Protein AF-A0A292ZCZ0-F1 (afdb_monomer_lite)

Radius of gyration: 13.28 Å; chains: 1; bounding box: 36×18×32 Å

pLDDT: mean 91.7, std 11.5, range [41.12, 98.19]

Secondary structure (DSSP, 8-state):
-PPBSSS-EEEEEEEEEE--TT-EEEEEEE-TTSSTT-EEEETTEEEE--SSSEEEEEEESS-EEEEEEEEEE-BTTB---S-EEEEEEE-

Organism: Sphingobium fuliginis (strain ATCC 27551) (NCBI:txid336203)

Sequence (91 aa):
MVVQAGNEYRLGSLQEYCNAAKGYRVNLSYAPGSMRGAVVSVGEDHVVLDGSGNATISVAQGPGIRERDLRATPGSAGFDTDRLDFIIETL

Foldseek 3Di:
DFDDDDLKTFPFKDWDFFQFAQWKWKKKFWQAQAQQQKWKDWAPFIDHDNRRRMDIRDTDGGGDTDITTIMMGGDPRGGPTPDMDIDIGHD

Structure (mmCIF, N/CA/C/O backbone):
data_AF-A0A292ZCZ0-F1
#
_entry.id   AF-A0A292ZCZ0-F1
#
loop_
_atom_site.group_PDB
_atom_site.id
_atom_site.type_symbol
_atom_site.label_atom_id
_atom_site.label_alt_id
_atom_site.label_comp_id
_atom_site.label_asym_id
_atom_site.label_entity_id
_atom_site.label_seq_id
_atom_site.pdbx_PDB_ins_code
_atom_site.Cartn_x
_atom_site.Cartn_y
_atom_site.Cartn_z
_atom_site.occupancy
_atom_site.B_iso_or_equiv
_atom_site.auth_seq_id
_atom_site.auth_comp_id
_atom_site.auth_asym_id
_atom_site.auth_atom_id
_atom_site.pdbx_PDB_model_num
ATOM 1 N N . MET A 1 1 ? 17.554 10.551 1.632 1.00 41.12 1 MET A N 1
ATOM 2 C CA . MET A 1 1 ? 18.695 9.778 1.099 1.00 41.12 1 MET A CA 1
ATOM 3 C C . MET A 1 1 ? 18.284 8.319 1.124 1.00 41.12 1 MET A C 1
ATOM 5 O O . MET A 1 1 ? 18.061 7.800 2.209 1.00 41.12 1 MET A O 1
ATOM 9 N N . VAL A 1 2 ? 18.075 7.702 -0.039 1.00 53.34 2 VAL A N 1
ATOM 10 C CA . VAL A 1 2 ? 17.769 6.268 -0.124 1.00 53.34 2 VAL A CA 1
ATOM 11 C C . VAL A 1 2 ? 19.074 5.518 0.134 1.00 53.34 2 VAL A C 1
ATOM 13 O O . VAL A 1 2 ? 20.056 5.742 -0.570 1.00 53.34 2 VAL A O 1
ATOM 16 N N . VAL A 1 3 ? 19.111 4.690 1.176 1.00 52.25 3 V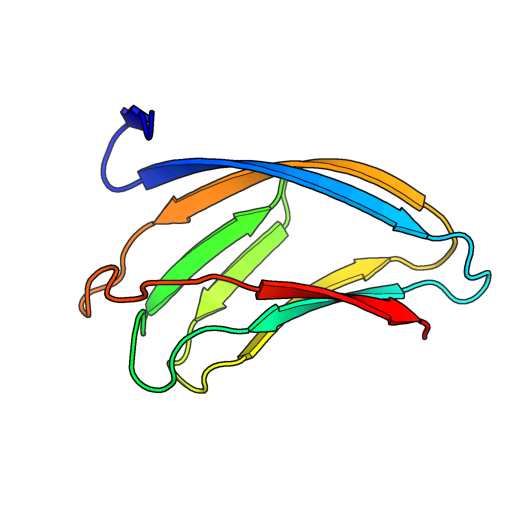AL A N 1
ATOM 17 C CA . VAL A 1 3 ? 20.270 3.837 1.474 1.00 52.25 3 VAL A CA 1
ATOM 18 C C . VAL A 1 3 ? 20.008 2.476 0.840 1.00 52.25 3 VAL A C 1
ATOM 20 O O . VAL A 1 3 ? 18.956 1.883 1.081 1.00 52.25 3 VAL A O 1
ATOM 23 N N . GLN A 1 4 ? 20.939 2.019 0.005 1.00 53.44 4 GLN A N 1
ATOM 24 C CA . GLN A 1 4 ? 20.872 0.727 -0.671 1.00 53.44 4 GLN A CA 1
ATOM 25 C C . GLN A 1 4 ? 21.563 -0.337 0.191 1.00 53.44 4 GLN A C 1
ATOM 27 O O . GLN A 1 4 ? 22.749 -0.210 0.497 1.00 53.44 4 GLN A O 1
ATOM 32 N N . ALA A 1 5 ? 20.836 -1.386 0.572 1.00 49.09 5 ALA A N 1
ATOM 33 C CA . ALA A 1 5 ? 21.379 -2.558 1.258 1.00 49.09 5 ALA A CA 1
ATOM 34 C C . ALA A 1 5 ? 20.963 -3.802 0.456 1.00 49.09 5 ALA A C 1
ATOM 36 O O . ALA A 1 5 ? 19.861 -4.314 0.601 1.00 49.09 5 ALA A O 1
ATOM 37 N N . GLY A 1 6 ? 21.808 -4.235 -0.484 1.00 60.78 6 GLY A N 1
ATOM 38 C CA . GLY A 1 6 ? 21.388 -5.181 -1.529 1.00 60.78 6 GLY A CA 1
ATOM 39 C C . GLY A 1 6 ? 20.472 -4.529 -2.575 1.00 60.78 6 GLY A C 1
ATOM 40 O O . GLY A 1 6 ? 20.446 -3.308 -2.704 1.00 60.78 6 GLY A O 1
ATOM 41 N N . ASN A 1 7 ? 19.717 -5.319 -3.343 1.00 81.12 7 ASN A N 1
ATOM 42 C CA . ASN A 1 7 ? 18.727 -4.809 -4.310 1.00 81.12 7 ASN A CA 1
ATOM 43 C C . ASN A 1 7 ? 17.484 -4.200 -3.616 1.00 81.12 7 ASN A C 1
ATOM 45 O O . ASN A 1 7 ? 16.393 -4.249 -4.164 1.00 81.12 7 ASN A O 1
ATOM 49 N N . GLU A 1 8 ? 17.608 -3.667 -2.401 1.00 89.50 8 GLU A N 1
ATOM 50 C CA . GLU A 1 8 ? 16.520 -3.053 -1.642 1.00 89.50 8 GLU A CA 1
ATOM 51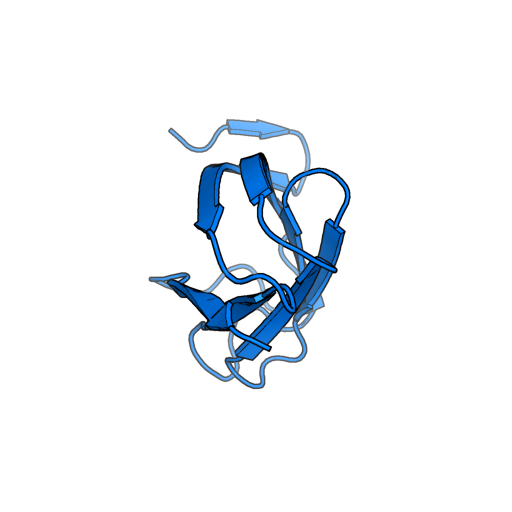 C C . GLU A 1 8 ? 16.829 -1.574 -1.375 1.00 89.50 8 GLU A C 1
ATOM 53 O O . GLU A 1 8 ? 17.945 -1.193 -1.011 1.00 89.50 8 GLU A O 1
ATOM 58 N N . TYR A 1 9 ? 15.806 -0.745 -1.548 1.00 90.38 9 TYR A N 1
ATOM 59 C CA . TYR A 1 9 ? 15.801 0.684 -1.301 1.00 90.38 9 TYR A CA 1
ATOM 60 C C . TYR A 1 9 ? 14.968 0.995 -0.060 1.00 90.38 9 TYR A C 1
ATOM 62 O O . TYR A 1 9 ? 13.771 0.706 -0.016 1.00 90.38 9 TYR A O 1
ATOM 70 N N . ARG A 1 10 ? 15.572 1.648 0.940 1.00 93.06 10 ARG A N 1
ATOM 71 C CA . ARG A 1 10 ? 14.819 2.226 2.063 1.00 93.06 10 ARG A CA 1
ATOM 72 C C . ARG A 1 10 ? 14.219 3.571 1.657 1.00 93.06 10 ARG A C 1
ATOM 74 O O . ARG A 1 10 ? 14.962 4.513 1.381 1.00 93.06 10 ARG A O 1
ATOM 81 N N . LEU A 1 11 ? 12.891 3.664 1.658 1.00 93.06 11 LEU A N 1
ATOM 82 C CA . LEU A 1 11 ? 12.156 4.854 1.215 1.00 93.06 11 LEU A CA 1
ATOM 83 C C . LEU A 1 11 ? 11.745 5.775 2.374 1.00 93.06 11 LEU A C 1
ATOM 85 O O . LEU A 1 11 ? 11.448 6.941 2.140 1.00 93.06 11 LEU A O 1
ATOM 89 N N . GLY A 1 12 ? 11.768 5.283 3.616 1.00 94.94 12 GLY A N 1
ATOM 90 C CA . GLY A 1 12 ? 11.446 6.066 4.812 1.00 94.94 12 GLY A CA 1
ATOM 91 C C . GLY A 1 12 ? 10.569 5.277 5.775 1.00 94.94 12 GLY A C 1
ATOM 92 O O . GLY A 1 12 ? 10.762 4.070 5.922 1.00 94.94 12 GLY A O 1
ATOM 93 N N . SER A 1 13 ? 9.608 5.953 6.404 1.00 96.12 13 SER A N 1
ATOM 94 C CA . SER A 1 13 ? 8.554 5.335 7.208 1.00 96.12 13 SER A CA 1
ATOM 95 C C . SER A 1 13 ? 7.167 5.769 6.722 1.00 96.12 13 SER A C 1
ATOM 97 O O . SER A 1 13 ? 6.977 6.897 6.266 1.00 96.12 13 SER A O 1
ATOM 99 N N . LEU A 1 14 ? 6.201 4.850 6.792 1.00 96.81 14 LEU A N 1
ATOM 100 C CA . LEU A 1 14 ? 4.783 5.123 6.595 1.00 96.81 14 LEU A CA 1
ATOM 101 C C . LEU A 1 14 ? 4.134 5.326 7.964 1.00 96.81 14 LEU A C 1
ATOM 103 O O . LEU A 1 14 ? 4.209 4.447 8.826 1.00 96.81 14 LEU A O 1
ATOM 107 N N . GLN A 1 15 ? 3.505 6.483 8.151 1.00 96.19 15 GLN A N 1
ATOM 108 C CA . GLN A 1 15 ? 2.751 6.804 9.357 1.00 96.19 15 GLN A CA 1
ATOM 109 C C . GLN A 1 15 ? 1.254 6.631 9.094 1.00 96.19 15 GLN A C 1
ATOM 111 O O . GLN A 1 15 ? 0.691 7.249 8.191 1.00 96.19 15 GLN A O 1
ATOM 116 N N . GLU A 1 16 ? 0.609 5.789 9.893 1.00 95.00 16 GLU A N 1
ATOM 117 C CA . GLU A 1 16 ? -0.809 5.458 9.796 1.00 95.00 16 GLU A CA 1
ATOM 118 C C . GLU A 1 16 ? -1.553 5.953 11.027 1.00 95.00 16 GLU A C 1
ATOM 120 O O . GLU A 1 16 ? -1.201 5.605 12.156 1.00 95.00 16 GLU A O 1
ATOM 125 N N . TYR A 1 17 ? -2.622 6.714 10.797 1.00 96.44 17 TYR A N 1
ATOM 126 C CA . TYR A 1 17 ? -3.512 7.207 11.841 1.00 96.44 17 TYR A CA 1
ATOM 127 C C . TYR A 1 17 ? -4.958 7.001 11.397 1.00 96.44 17 TYR A C 1
ATOM 129 O O . TYR A 1 17 ? -5.458 7.711 10.526 1.00 96.44 17 TYR A O 1
ATOM 137 N N . CYS A 1 18 ? -5.644 6.027 11.990 1.00 96.94 18 CYS A N 1
ATOM 138 C CA . CYS A 1 18 ? -7.048 5.768 11.694 1.00 96.94 18 CYS A CA 1
ATOM 139 C C . CYS A 1 18 ? -7.828 5.432 12.966 1.00 96.94 18 CYS A C 1
ATOM 141 O O . CYS A 1 18 ? -7.420 4.584 13.757 1.00 96.94 18 CYS A O 1
ATOM 143 N N . ASN A 1 19 ? -8.981 6.074 13.147 1.00 97.12 19 ASN A N 1
ATOM 144 C CA . ASN A 1 19 ? -9.887 5.861 14.277 1.00 97.12 19 ASN A CA 1
ATOM 145 C C . ASN A 1 19 ? -11.160 5.078 13.893 1.00 97.12 19 ASN A C 1
ATOM 147 O O . ASN A 1 19 ? -12.110 5.029 14.675 1.00 97.12 19 ASN A O 1
ATOM 151 N N . ALA A 1 20 ? -11.202 4.470 12.704 1.00 97.62 20 ALA A N 1
ATOM 152 C CA . ALA A 1 20 ? -12.364 3.722 12.242 1.00 97.62 20 ALA A CA 1
ATOM 153 C C . ALA A 1 20 ? -12.555 2.428 13.047 1.00 97.62 20 ALA A C 1
ATOM 155 O O . ALA A 1 20 ? -11.697 1.547 13.055 1.00 97.62 20 ALA A O 1
ATOM 156 N N . ALA A 1 21 ? -13.719 2.288 13.687 1.00 97.06 21 ALA A N 1
ATOM 157 C CA . ALA A 1 21 ? -14.031 1.145 14.548 1.00 97.06 21 ALA A CA 1
ATOM 158 C C . ALA A 1 21 ? -14.022 -0.199 13.802 1.00 97.06 21 ALA A C 1
ATOM 160 O O . ALA A 1 21 ? -13.607 -1.210 14.360 1.00 97.06 21 ALA A O 1
ATOM 161 N N . LYS A 1 22 ? -14.455 -0.206 12.535 1.00 97.62 22 LYS A N 1
ATOM 162 C CA . LYS A 1 22 ? -14.449 -1.402 11.679 1.00 97.62 22 LYS A CA 1
ATOM 163 C C . LYS A 1 22 ? -13.074 -1.721 11.094 1.00 97.62 22 LYS A C 1
ATOM 165 O O . LYS A 1 22 ? -12.899 -2.796 10.534 1.00 97.62 22 LYS A O 1
ATOM 170 N N . GLY A 1 23 ? -12.106 -0.820 11.244 1.00 97.81 23 GLY A N 1
ATOM 171 C CA . GLY A 1 23 ? -10.790 -0.947 10.645 1.00 97.81 23 GLY A CA 1
ATOM 172 C C . GLY A 1 23 ? -10.613 -0.178 9.349 1.00 97.81 23 GLY A C 1
ATOM 173 O O . GLY A 1 23 ? -11.447 0.640 8.955 1.00 97.81 23 GLY A O 1
ATOM 174 N N . TYR A 1 24 ? -9.475 -0.431 8.718 1.00 98.19 24 TYR A N 1
ATOM 175 C CA . TYR A 1 24 ? -9.040 0.250 7.508 1.00 98.19 24 TYR A CA 1
ATOM 176 C C . TYR A 1 24 ? -8.170 -0.661 6.648 1.00 98.19 24 TYR A C 1
ATOM 178 O O . TYR A 1 24 ? -7.591 -1.639 7.129 1.00 98.19 24 TYR A O 1
ATOM 186 N N . ARG A 1 25 ? -8.054 -0.317 5.369 1.00 98.06 25 ARG A N 1
ATOM 187 C CA . ARG A 1 25 ? -7.039 -0.852 4.463 1.00 98.06 25 ARG A CA 1
ATOM 188 C C . ARG A 1 25 ? -6.058 0.236 4.064 1.00 98.06 25 ARG A C 1
ATOM 190 O O . ARG A 1 25 ? -6.432 1.403 3.969 1.00 98.06 25 ARG A O 1
ATOM 197 N N . VAL A 1 26 ? -4.819 -0.169 3.823 1.00 98.06 26 VAL A N 1
ATOM 198 C CA . VAL A 1 26 ? -3.792 0.680 3.223 1.00 98.06 26 VAL A CA 1
ATOM 199 C C . VAL A 1 26 ? -3.629 0.245 1.777 1.00 98.06 26 VAL A C 1
ATOM 201 O O . VAL A 1 26 ? -3.200 -0.878 1.509 1.00 98.06 26 VAL A O 1
ATOM 204 N N . ASN A 1 27 ? -3.978 1.128 0.851 1.00 98.12 27 ASN A N 1
ATOM 205 C CA . ASN A 1 27 ? -3.788 0.916 -0.576 1.00 98.12 27 ASN A CA 1
ATOM 206 C C . ASN A 1 27 ? -2.577 1.702 -1.064 1.00 98.12 27 ASN A C 1
ATOM 208 O O . ASN A 1 27 ? -2.321 2.812 -0.607 1.00 98.12 27 ASN A O 1
ATOM 212 N N . LEU A 1 28 ? -1.863 1.122 -2.015 1.00 97.75 28 LEU A N 1
ATOM 213 C CA . LEU A 1 28 ? -0.791 1.740 -2.769 1.00 97.75 28 LEU A CA 1
ATOM 214 C C . LEU A 1 28 ? -1.280 1.994 -4.196 1.00 97.75 28 LEU A C 1
ATOM 216 O O . LEU A 1 28 ? -1.826 1.091 -4.828 1.00 97.75 28 LEU A O 1
ATOM 220 N N . SER A 1 29 ? -1.037 3.196 -4.709 1.00 96.94 29 SER A N 1
ATOM 221 C CA . SER A 1 29 ? -1.165 3.540 -6.126 1.00 96.94 29 SER A CA 1
ATOM 222 C C . SER A 1 29 ? 0.193 3.935 -6.702 1.00 96.94 29 SER A C 1
ATOM 224 O O . SER A 1 29 ? 1.012 4.560 -6.026 1.00 96.94 29 SER A O 1
ATOM 226 N N . TYR A 1 30 ? 0.440 3.545 -7.947 1.00 94.81 30 TYR A N 1
ATOM 227 C CA . TYR A 1 30 ? 1.692 3.758 -8.675 1.00 94.81 30 TYR A CA 1
ATOM 228 C C . TYR A 1 30 ? 1.413 3.829 -10.183 1.00 94.81 30 TYR A C 1
ATOM 230 O O . TYR A 1 30 ? 0.297 3.549 -10.627 1.00 94.81 30 TYR A O 1
ATOM 238 N N . ALA A 1 31 ? 2.402 4.223 -10.990 1.00 94.38 31 ALA A N 1
ATOM 239 C CA . ALA A 1 31 ? 2.222 4.300 -12.438 1.00 94.38 31 ALA A CA 1
ATOM 240 C C . ALA A 1 31 ? 1.883 2.909 -13.040 1.00 94.38 31 ALA A C 1
ATOM 242 O O . ALA A 1 31 ? 2.637 1.955 -12.842 1.00 94.38 31 ALA A O 1
ATOM 243 N N . PRO A 1 32 ? 0.774 2.749 -13.791 1.00 93.56 32 PRO A N 1
ATOM 244 C CA . PRO A 1 32 ? 0.451 1.477 -14.434 1.00 93.56 32 PRO A CA 1
ATOM 245 C C . PRO A 1 32 ? 1.546 1.019 -15.404 1.00 93.56 32 PRO A C 1
ATOM 247 O O . PRO A 1 32 ? 2.158 1.819 -16.108 1.00 93.56 32 PRO A O 1
ATOM 250 N N . GLY A 1 33 ? 1.778 -0.290 -15.470 1.00 90.75 33 GLY A N 1
ATOM 251 C CA . GLY A 1 33 ? 2.817 -0.908 -16.293 1.00 90.75 33 GLY A CA 1
ATOM 252 C C . GLY A 1 33 ? 4.231 -0.816 -15.714 1.00 90.75 33 GLY A C 1
ATOM 253 O O . GLY A 1 33 ? 5.084 -1.604 -16.130 1.00 90.75 33 GLY A O 1
ATOM 254 N N . SER A 1 34 ? 4.477 0.063 -14.738 1.00 88.75 34 SER A N 1
ATOM 255 C CA . SER A 1 34 ? 5.761 0.140 -14.053 1.00 88.75 34 SER A CA 1
ATOM 256 C C . SER A 1 34 ? 5.847 -0.812 -12.867 1.00 88.75 34 SER A C 1
ATOM 258 O O . SER A 1 34 ? 4.856 -1.408 -12.438 1.00 88.75 34 SER A O 1
ATOM 260 N N . MET A 1 35 ? 7.073 -0.998 -12.368 1.00 91.38 35 MET A N 1
ATOM 261 C CA . MET A 1 35 ? 7.365 -1.750 -11.144 1.00 91.38 35 MET A CA 1
ATOM 262 C C . MET A 1 35 ? 6.814 -3.183 -11.114 1.00 91.38 35 MET A C 1
ATOM 264 O O . MET A 1 35 ? 6.701 -3.781 -10.048 1.00 91.38 35 MET A O 1
ATOM 268 N N . ARG A 1 36 ? 6.485 -3.776 -12.267 1.00 94.19 36 ARG A N 1
ATOM 269 C CA . ARG A 1 36 ? 6.002 -5.156 -12.326 1.00 94.19 36 ARG A CA 1
ATOM 270 C C . ARG A 1 36 ? 7.051 -6.105 -11.742 1.00 94.19 36 ARG A C 1
ATOM 272 O O . ARG A 1 36 ? 8.207 -6.120 -12.169 1.00 94.19 36 ARG A O 1
ATOM 279 N N . GLY A 1 37 ? 6.622 -6.910 -10.778 1.00 93.88 37 GLY A N 1
ATOM 280 C CA . GLY A 1 37 ? 7.467 -7.820 -10.014 1.00 93.88 37 GLY A CA 1
ATOM 281 C C . GLY A 1 37 ? 8.289 -7.143 -8.915 1.00 93.88 37 GLY A C 1
ATOM 282 O O . GLY A 1 37 ? 9.043 -7.839 -8.241 1.00 93.88 37 GLY A O 1
ATOM 283 N N . ALA A 1 38 ? 8.180 -5.823 -8.727 1.00 95.00 38 ALA A N 1
ATOM 284 C CA . ALA A 1 38 ? 8.772 -5.157 -7.575 1.00 95.00 38 ALA A CA 1
ATOM 285 C C . ALA A 1 38 ? 8.024 -5.549 -6.299 1.00 95.00 38 ALA A C 1
ATOM 287 O O . ALA A 1 38 ? 6.814 -5.785 -6.319 1.00 95.00 38 ALA A O 1
ATOM 288 N N . VAL A 1 39 ? 8.751 -5.589 -5.189 1.00 95.88 39 VAL A N 1
ATOM 289 C CA . VAL A 1 39 ? 8.201 -5.854 -3.862 1.00 95.88 39 VAL A CA 1
ATOM 290 C C . VAL A 1 39 ? 8.183 -4.552 -3.081 1.00 95.88 39 VAL A C 1
ATOM 292 O O . VAL A 1 39 ? 9.223 -3.911 -2.936 1.00 95.88 39 VAL A O 1
ATOM 295 N N . VAL A 1 40 ? 7.017 -4.164 -2.573 1.00 96.12 40 VAL A N 1
ATOM 296 C CA . VAL A 1 40 ? 6.887 -3.058 -1.617 1.00 96.12 40 VAL A CA 1
ATOM 297 C C . VAL A 1 40 ? 6.629 -3.649 -0.242 1.00 96.12 40 VAL A C 1
ATOM 299 O O . VAL A 1 40 ? 5.688 -4.421 -0.068 1.00 96.12 40 VAL A O 1
ATOM 302 N N . SER A 1 41 ? 7.462 -3.269 0.722 1.00 96.88 41 SER A N 1
ATOM 303 C CA . SER A 1 41 ? 7.422 -3.756 2.100 1.00 96.88 41 SER A CA 1
ATOM 304 C C . SER A 1 41 ? 7.111 -2.605 3.050 1.00 96.88 41 SER A C 1
ATOM 306 O O . SER A 1 41 ? 7.789 -1.576 3.019 1.00 96.88 41 SER A O 1
ATOM 308 N N . VAL A 1 42 ? 6.111 -2.787 3.911 1.00 97.00 42 VAL A N 1
ATOM 309 C CA . VAL A 1 42 ? 5.689 -1.815 4.925 1.00 97.00 42 VAL A CA 1
ATOM 310 C C . VAL A 1 42 ? 5.656 -2.497 6.293 1.00 97.00 42 VAL A C 1
ATOM 312 O O . VAL A 1 42 ? 4.682 -3.143 6.684 1.00 97.00 42 VAL A O 1
ATOM 315 N N . GLY A 1 43 ? 6.750 -2.365 7.042 1.00 96.19 43 GLY A N 1
ATOM 316 C CA . GLY A 1 43 ? 6.980 -3.156 8.250 1.00 96.19 43 GLY A CA 1
ATOM 317 C C . GLY A 1 43 ? 7.167 -4.637 7.906 1.00 96.19 43 GLY A C 1
ATOM 318 O O . GLY A 1 43 ? 8.161 -4.992 7.269 1.00 96.19 43 GLY A O 1
ATOM 319 N N . GLU A 1 44 ? 6.226 -5.474 8.350 1.00 95.56 44 GLU A N 1
ATOM 320 C CA . GLU A 1 44 ? 6.177 -6.924 8.088 1.00 95.56 44 GLU A CA 1
ATOM 321 C C . GLU A 1 44 ? 5.298 -7.284 6.875 1.00 95.56 44 GLU A C 1
ATOM 323 O O . GLU A 1 44 ? 5.450 -8.362 6.293 1.00 95.56 44 GLU A O 1
ATOM 328 N N . ASP A 1 45 ? 4.406 -6.377 6.463 1.00 97.12 45 ASP A N 1
ATOM 329 C CA . ASP A 1 45 ? 3.551 -6.579 5.295 1.00 97.12 45 ASP A CA 1
ATOM 330 C C . ASP A 1 45 ? 4.355 -6.360 4.013 1.00 97.12 45 ASP A C 1
ATOM 332 O O . ASP A 1 45 ? 5.161 -5.431 3.919 1.00 97.12 45 ASP A O 1
ATOM 336 N N . HIS A 1 46 ? 4.116 -7.195 3.007 1.00 95.75 46 HIS A N 1
ATOM 337 C CA . HIS A 1 46 ? 4.759 -7.084 1.704 1.00 95.75 46 HIS A CA 1
ATOM 338 C C . HIS A 1 46 ? 3.778 -7.411 0.584 1.00 95.75 46 HIS A C 1
ATOM 340 O O . HIS A 1 46 ? 2.924 -8.287 0.718 1.00 95.75 46 HIS A O 1
ATOM 346 N N . VAL A 1 47 ? 3.930 -6.725 -0.546 1.00 96.88 47 VAL A N 1
ATOM 347 C CA . VAL A 1 47 ? 3.143 -6.977 -1.753 1.00 96.88 47 VAL A CA 1
ATOM 348 C C . VAL A 1 47 ? 4.048 -7.025 -2.976 1.00 96.88 47 VAL A C 1
ATOM 350 O O . VAL A 1 47 ? 4.963 -6.212 -3.113 1.00 96.88 47 VAL A O 1
ATOM 353 N N . VAL A 1 48 ? 3.787 -7.980 -3.869 1.00 96.06 4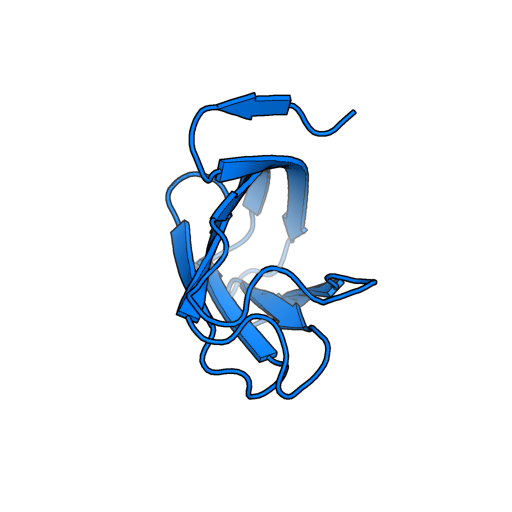8 VAL A N 1
ATOM 354 C CA . VAL A 1 48 ? 4.403 -8.032 -5.198 1.00 96.06 48 VAL A CA 1
ATOM 355 C C . VAL A 1 48 ? 3.498 -7.279 -6.163 1.00 96.06 48 VAL A C 1
ATOM 357 O O . VAL A 1 48 ? 2.319 -7.606 -6.286 1.00 96.06 48 VAL A O 1
ATOM 360 N N . LEU A 1 49 ? 4.040 -6.278 -6.847 1.00 96.00 49 LEU A N 1
ATOM 361 C CA . LEU A 1 49 ? 3.275 -5.462 -7.782 1.00 96.00 49 LEU A CA 1
ATOM 362 C C . LEU A 1 49 ? 3.103 -6.186 -9.118 1.00 96.00 49 LEU A C 1
ATOM 364 O O . LEU A 1 49 ? 4.062 -6.680 -9.712 1.00 96.00 49 LEU A O 1
ATOM 368 N N . ASP A 1 50 ? 1.878 -6.221 -9.624 1.00 94.75 50 ASP A N 1
ATOM 369 C CA . ASP A 1 50 ? 1.528 -6.857 -10.899 1.00 94.75 50 ASP A CA 1
ATOM 370 C C . ASP A 1 50 ? 1.648 -5.904 -12.108 1.00 94.75 50 ASP A C 1
ATOM 372 O O . ASP A 1 50 ? 1.643 -6.332 -13.270 1.00 94.75 50 ASP A O 1
ATOM 376 N N . GLY A 1 51 ? 1.824 -4.605 -11.851 1.00 93.50 51 GLY A N 1
ATOM 377 C CA . GLY A 1 51 ? 1.851 -3.561 -12.871 1.00 93.50 51 GLY A CA 1
ATOM 378 C C . GLY A 1 51 ? 0.464 -3.022 -13.235 1.00 93.50 51 GLY A C 1
ATOM 379 O O . GLY A 1 51 ? 0.337 -2.368 -14.267 1.00 93.50 51 GLY A O 1
ATOM 380 N N . SER A 1 52 ? -0.575 -3.293 -12.443 1.00 95.38 52 SER A N 1
ATOM 381 C CA . SER A 1 52 ? -1.923 -2.725 -12.619 1.00 95.38 52 SER A CA 1
ATOM 382 C C . SER A 1 52 ? -2.003 -1.234 -12.266 1.00 95.38 52 SER A C 1
ATOM 384 O O . SER A 1 52 ? -2.888 -0.532 -12.753 1.00 95.38 52 SER A O 1
ATOM 386 N N . GLY A 1 53 ? -1.067 -0.743 -11.448 1.00 95.31 53 GLY A N 1
ATOM 387 C CA . GLY A 1 53 ? -1.058 0.617 -10.905 1.00 95.31 53 GLY A CA 1
ATOM 388 C C . GLY A 1 53 ? -1.707 0.739 -9.524 1.00 95.31 53 GLY A C 1
ATOM 389 O O . GLY A 1 53 ? -1.699 1.824 -8.945 1.00 95.31 53 GLY A O 1
ATOM 390 N N . ASN A 1 54 ? -2.240 -0.350 -8.963 1.00 97.00 54 ASN A N 1
ATOM 391 C CA . ASN A 1 54 ? -2.720 -0.384 -7.587 1.00 97.00 54 ASN A CA 1
ATOM 392 C C . ASN A 1 54 ? -2.376 -1.701 -6.875 1.00 97.00 54 ASN A C 1
ATOM 394 O O . ASN A 1 54 ? -2.046 -2.709 -7.494 1.00 97.00 54 ASN A O 1
ATOM 398 N N . ALA A 1 55 ? -2.371 -1.667 -5.544 1.00 97.69 55 ALA A N 1
ATOM 399 C CA . ALA A 1 55 ? -2.189 -2.836 -4.690 1.00 97.69 55 ALA A CA 1
ATOM 400 C C . ALA A 1 55 ? -2.725 -2.551 -3.281 1.00 97.69 55 ALA A C 1
ATOM 402 O O . ALA A 1 55 ? -2.626 -1.426 -2.796 1.00 97.69 55 ALA A O 1
ATOM 403 N N . THR A 1 56 ? -3.243 -3.561 -2.583 1.00 98.12 56 THR A N 1
ATOM 404 C CA . THR A 1 56 ? -3.522 -3.450 -1.142 1.00 98.12 56 THR A CA 1
ATOM 405 C C . THR A 1 56 ?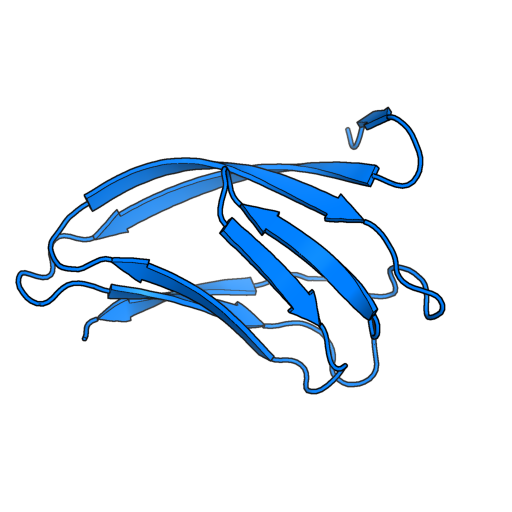 -2.315 -3.954 -0.362 1.00 98.12 56 THR A C 1
ATOM 407 O O . THR A 1 56 ? -1.883 -5.087 -0.554 1.00 98.12 56 THR A O 1
ATOM 410 N N . ILE A 1 57 ? -1.783 -3.110 0.521 1.00 97.69 57 ILE A N 1
ATOM 411 C CA . ILE A 1 57 ? -0.630 -3.417 1.374 1.00 97.69 57 ILE A CA 1
ATOM 412 C C . ILE A 1 57 ? -1.073 -4.234 2.581 1.00 97.69 57 ILE A C 1
ATOM 414 O O . ILE A 1 57 ? -0.487 -5.263 2.893 1.00 97.69 57 ILE A O 1
ATOM 418 N N . SER A 1 58 ? -2.097 -3.753 3.283 1.00 97.38 58 SER A N 1
ATOM 419 C CA . SER A 1 58 ? -2.535 -4.350 4.537 1.00 97.38 58 SER A CA 1
ATOM 420 C C . SER A 1 58 ? -3.987 -4.011 4.847 1.00 97.38 58 SER A C 1
ATOM 422 O O . SER A 1 58 ? -4.564 -3.060 4.310 1.00 97.38 58 SER A O 1
ATOM 424 N N . VAL A 1 59 ? -4.579 -4.806 5.737 1.00 97.56 59 VAL A N 1
ATOM 425 C CA . VAL A 1 59 ? -5.916 -4.582 6.290 1.00 97.56 59 VAL A CA 1
ATOM 426 C C . VAL A 1 59 ? -5.835 -4.730 7.805 1.00 97.56 59 VAL A C 1
ATOM 428 O O . VAL A 1 59 ? -5.420 -5.770 8.312 1.00 97.56 59 VAL A O 1
ATOM 431 N N . ALA A 1 60 ? -6.245 -3.701 8.538 1.00 96.88 60 ALA A N 1
ATOM 432 C CA . ALA A 1 60 ? -6.317 -3.708 9.993 1.00 96.88 60 ALA A CA 1
ATOM 433 C C . ALA A 1 60 ? -7.774 -3.856 10.452 1.00 96.88 60 ALA A C 1
ATOM 435 O O . ALA A 1 60 ? -8.659 -3.170 9.947 1.00 96.88 60 ALA A O 1
ATOM 436 N N . GLN A 1 61 ? -8.017 -4.733 11.429 1.00 96.62 61 GLN A N 1
ATOM 437 C CA . GLN A 1 61 ? -9.329 -4.937 12.052 1.00 96.62 61 GLN A CA 1
ATOM 438 C C . GLN A 1 61 ? -9.455 -4.027 13.284 1.00 96.62 61 GLN A C 1
ATOM 440 O O . GLN A 1 61 ? -9.114 -4.423 14.396 1.00 96.62 61 GLN A O 1
ATOM 445 N N . GLY A 1 62 ? -9.888 -2.785 13.071 1.00 96.88 62 GLY A N 1
ATOM 446 C CA . GLY A 1 62 ? -10.062 -1.767 14.112 1.00 96.88 62 GLY A CA 1
ATOM 447 C C . GLY A 1 62 ? -9.144 -0.543 13.974 1.00 96.88 62 GLY A C 1
ATOM 448 O O . GLY A 1 62 ? -8.340 -0.462 13.039 1.00 96.88 62 GLY A O 1
ATOM 449 N N . PRO A 1 63 ? -9.270 0.432 14.891 1.00 97.31 63 PRO A N 1
ATOM 450 C CA . PRO A 1 63 ? -8.468 1.649 14.875 1.00 97.31 63 PRO A CA 1
ATOM 451 C C . PRO A 1 63 ? -6.984 1.342 15.117 1.00 97.31 63 PRO A C 1
ATOM 453 O O . PRO A 1 63 ? -6.631 0.350 15.756 1.00 97.31 63 PRO A O 1
ATOM 456 N N . GLY A 1 64 ? -6.099 2.212 14.635 1.00 96.25 64 GLY A N 1
ATOM 457 C CA . GLY A 1 64 ? -4.662 2.027 14.793 1.00 96.25 64 GLY A CA 1
ATOM 458 C C . GLY A 1 64 ? -3.849 3.296 14.579 1.00 96.25 64 GLY A C 1
ATOM 459 O O . GLY A 1 64 ? -4.179 4.131 13.737 1.00 96.25 64 GLY A O 1
ATOM 460 N N . ILE A 1 65 ? -2.765 3.391 15.352 1.00 97.25 65 ILE A N 1
ATOM 461 C CA . ILE A 1 65 ? -1.672 4.344 15.166 1.00 97.25 65 ILE A CA 1
ATOM 462 C C . ILE A 1 65 ? -0.398 3.522 14.999 1.00 97.25 65 ILE A C 1
ATOM 464 O O . ILE A 1 65 ? -0.055 2.749 15.896 1.00 97.25 65 ILE A O 1
ATOM 468 N N . ARG A 1 66 ? 0.259 3.625 13.843 1.00 95.69 66 ARG A N 1
ATOM 469 C CA . ARG A 1 66 ? 1.434 2.810 13.506 1.00 95.69 66 ARG A CA 1
ATOM 470 C C . ARG A 1 66 ? 2.447 3.644 12.738 1.00 95.69 66 ARG A C 1
ATOM 472 O O . ARG A 1 66 ? 2.075 4.456 11.902 1.00 95.69 66 ARG A O 1
ATOM 479 N N . GLU A 1 67 ? 3.722 3.393 12.989 1.00 97.56 67 GLU A N 1
ATOM 480 C CA . GLU A 1 67 ? 4.814 3.846 12.134 1.00 97.56 67 GLU A CA 1
ATOM 481 C C . GLU A 1 67 ? 5.581 2.612 11.670 1.00 97.56 67 GLU A C 1
ATOM 483 O O . GLU A 1 67 ? 5.950 1.764 12.487 1.00 97.56 67 GLU A O 1
ATOM 488 N N . ARG A 1 68 ? 5.756 2.466 10.356 1.00 97.31 68 ARG A N 1
ATOM 489 C CA . ARG A 1 68 ? 6.307 1.251 9.749 1.00 97.31 68 ARG A CA 1
ATOM 490 C C . ARG A 1 68 ? 7.382 1.606 8.736 1.00 97.31 68 ARG A C 1
ATOM 492 O O . ARG A 1 68 ? 7.169 2.483 7.907 1.00 97.31 68 A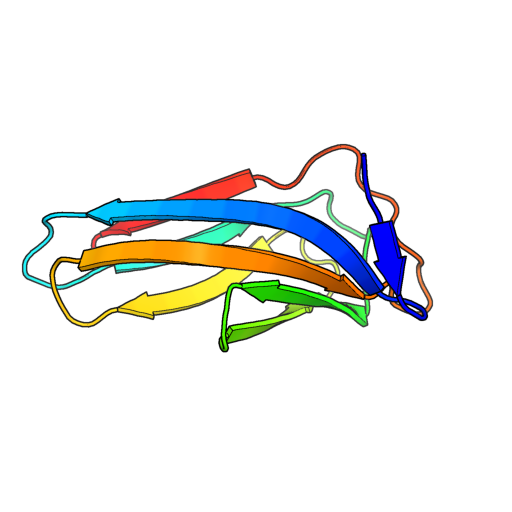RG A O 1
ATOM 499 N N . ASP A 1 69 ? 8.521 0.918 8.774 1.00 97.19 69 ASP A N 1
ATOM 500 C CA . ASP A 1 69 ? 9.579 1.108 7.775 1.00 97.19 69 ASP A CA 1
ATOM 501 C C . ASP A 1 69 ? 9.053 0.782 6.370 1.00 97.19 69 ASP A C 1
ATOM 503 O O . ASP A 1 69 ? 8.510 -0.300 6.143 1.00 97.19 69 ASP A O 1
ATOM 507 N N . LEU A 1 70 ? 9.260 1.703 5.430 1.00 96.62 70 LEU A N 1
ATOM 508 C CA . LEU A 1 70 ? 8.909 1.548 4.025 1.00 96.62 70 LEU A CA 1
ATOM 509 C C . LEU A 1 70 ? 10.160 1.203 3.215 1.00 96.62 70 LEU A C 1
ATOM 511 O O . LEU A 1 70 ? 11.140 1.961 3.183 1.00 96.62 70 LEU A O 1
ATOM 515 N N . ARG A 1 71 ? 10.111 0.061 2.534 1.00 95.44 71 ARG A N 1
ATOM 516 C CA . ARG A 1 71 ? 11.191 -0.449 1.689 1.00 95.44 71 ARG A CA 1
ATOM 517 C C . ARG A 1 71 ? 10.646 -0.930 0.351 1.00 95.44 71 ARG A C 1
ATOM 519 O O . ARG A 1 71 ? 9.474 -1.286 0.234 1.00 95.44 71 ARG A O 1
ATOM 526 N N . ALA A 1 72 ? 11.510 -0.940 -0.651 1.00 94.00 72 ALA A N 1
ATOM 527 C CA . ALA A 1 72 ? 11.187 -1.424 -1.977 1.00 94.00 72 ALA A CA 1
ATOM 528 C C . ALA A 1 72 ? 12.327 -2.239 -2.582 1.00 94.00 72 ALA A C 1
ATOM 530 O O . ALA A 1 72 ? 13.473 -1.797 -2.598 1.00 94.00 72 ALA A O 1
ATOM 531 N N . THR A 1 73 ? 12.001 -3.387 -3.160 1.00 93.81 73 THR A N 1
ATOM 532 C CA . THR A 1 73 ? 12.924 -4.216 -3.939 1.00 93.81 73 THR A CA 1
ATOM 533 C C . THR A 1 73 ? 12.487 -4.177 -5.406 1.00 93.81 73 THR A C 1
ATOM 535 O O . THR A 1 73 ? 11.364 -4.592 -5.698 1.00 93.81 73 THR A O 1
ATOM 538 N N . PRO A 1 74 ? 13.309 -3.683 -6.349 1.00 91.50 74 PRO A N 1
ATOM 539 C CA . PRO A 1 74 ? 12.963 -3.673 -7.767 1.00 91.50 74 PRO A CA 1
ATOM 540 C C . PRO A 1 74 ? 12.742 -5.081 -8.325 1.00 91.50 74 PRO A C 1
ATOM 542 O O . PRO A 1 74 ? 13.458 -6.020 -7.977 1.00 91.50 74 PRO A O 1
ATOM 545 N N . GLY A 1 75 ? 11.775 -5.201 -9.235 1.00 88.56 75 GLY A N 1
ATOM 546 C CA . GLY A 1 75 ? 11.563 -6.406 -10.035 1.00 88.56 75 GLY A CA 1
ATOM 547 C C . GLY A 1 75 ? 12.426 -6.418 -11.297 1.00 88.56 75 GLY A C 1
ATOM 548 O O . GLY A 1 75 ? 13.255 -5.535 -11.520 1.00 88.56 75 GLY A O 1
ATOM 549 N N . SER A 1 76 ? 12.181 -7.377 -12.193 1.00 83.56 76 SER A N 1
ATOM 550 C CA . SER A 1 76 ? 12.854 -7.431 -13.502 1.00 83.56 76 SER A CA 1
ATOM 551 C C . SER A 1 76 ? 12.530 -6.231 -14.401 1.00 83.56 76 SER A C 1
ATOM 553 O O . SER A 1 76 ? 13.318 -5.902 -15.280 1.00 83.56 76 SER A O 1
ATOM 555 N N . ALA A 1 77 ? 11.384 -5.577 -14.183 1.00 80.38 77 ALA A N 1
ATOM 556 C CA . ALA A 1 77 ? 11.007 -4.332 -14.855 1.00 80.38 77 ALA A CA 1
ATOM 557 C C . ALA A 1 77 ? 11.664 -3.081 -14.232 1.00 80.38 77 ALA A C 1
ATOM 559 O O . ALA A 1 77 ? 11.428 -1.970 -14.696 1.00 80.38 77 ALA A O 1
ATOM 560 N N . GLY A 1 78 ? 12.475 -3.244 -13.182 1.00 81.75 78 GLY A N 1
ATOM 561 C CA . GLY A 1 78 ? 13.109 -2.146 -12.463 1.00 81.75 78 GLY A CA 1
ATOM 562 C C . GLY A 1 78 ? 12.169 -1.425 -11.492 1.00 81.75 78 GLY A C 1
ATOM 563 O O . GLY A 1 78 ? 11.190 -1.988 -10.996 1.00 81.75 78 GLY A O 1
ATOM 564 N N . PHE A 1 79 ? 12.520 -0.176 -11.189 1.00 84.19 79 PHE A N 1
ATOM 565 C CA . PHE A 1 79 ? 11.807 0.714 -10.272 1.00 84.19 79 PHE A CA 1
ATOM 566 C C . PHE A 1 79 ? 11.526 2.041 -10.989 1.00 84.19 79 PHE A C 1
ATOM 568 O O . PHE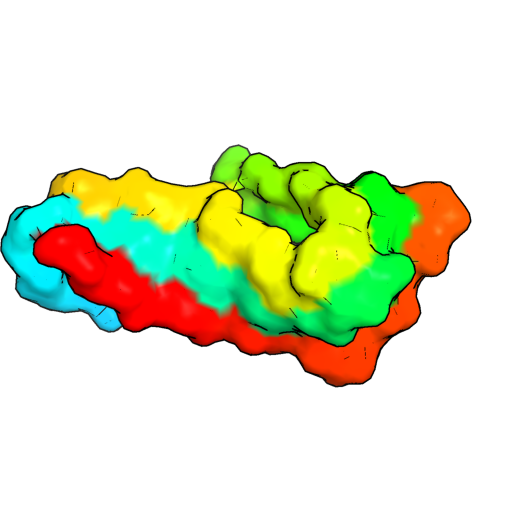 A 1 79 ? 12.179 3.049 -10.742 1.00 84.19 79 PHE A O 1
ATOM 575 N N . ASP A 1 80 ? 10.612 1.990 -11.959 1.00 82.12 80 ASP A N 1
ATOM 576 C CA . ASP A 1 80 ? 10.318 3.087 -12.893 1.00 82.12 80 ASP A CA 1
ATOM 577 C C . ASP A 1 80 ? 8.997 3.788 -12.535 1.00 82.12 80 ASP A C 1
ATOM 579 O O . ASP A 1 80 ? 8.003 3.719 -13.250 1.00 82.12 80 ASP A O 1
ATOM 583 N N . THR A 1 81 ? 8.942 4.391 -11.350 1.00 87.06 81 THR A N 1
ATOM 584 C CA . THR A 1 81 ? 7.830 5.264 -10.954 1.00 87.06 81 THR A CA 1
ATOM 585 C C . THR A 1 81 ? 8.400 6.548 -10.375 1.00 87.06 81 THR A C 1
ATOM 587 O O . THR A 1 81 ? 9.400 6.522 -9.656 1.00 87.06 81 THR A O 1
ATOM 590 N N . ASP A 1 82 ? 7.759 7.674 -10.661 1.00 87.38 82 ASP A N 1
ATOM 591 C CA . ASP A 1 82 ? 8.085 8.965 -10.056 1.00 87.38 82 ASP A CA 1
ATOM 592 C C . ASP A 1 82 ? 7.385 9.158 -8.702 1.00 87.38 82 ASP A C 1
ATOM 594 O O . ASP A 1 82 ? 7.859 9.925 -7.860 1.00 87.38 82 ASP A O 1
ATOM 598 N N . ARG A 1 83 ? 6.279 8.438 -8.469 1.00 91.25 83 ARG A N 1
ATOM 599 C CA . ARG A 1 83 ? 5.478 8.533 -7.246 1.00 91.25 83 ARG A CA 1
ATOM 600 C C . ARG A 1 83 ? 4.931 7.185 -6.776 1.00 91.25 83 ARG A C 1
ATOM 602 O O . ARG A 1 83 ? 4.632 6.296 -7.574 1.00 91.25 83 ARG A O 1
ATOM 609 N N . LEU A 1 84 ? 4.786 7.075 -5.456 1.00 94.62 84 LEU A N 1
ATOM 610 C CA . LEU A 1 84 ? 4.011 6.057 -4.753 1.00 94.62 84 LEU A CA 1
ATOM 611 C C . LEU A 1 84 ? 3.024 6.779 -3.836 1.00 94.62 84 LEU A C 1
ATOM 613 O O . LEU A 1 84 ? 3.447 7.552 -2.976 1.00 94.62 84 LEU A O 1
ATOM 617 N N . ASP A 1 85 ? 1.732 6.526 -4.012 1.00 96.81 85 ASP A N 1
ATOM 618 C CA . ASP A 1 85 ? 0.672 7.142 -3.215 1.00 96.81 85 ASP A CA 1
ATOM 619 C C . ASP A 1 85 ? 0.060 6.098 -2.278 1.00 96.81 85 ASP A C 1
ATOM 621 O O . ASP A 1 85 ? -0.470 5.084 -2.732 1.00 96.81 85 ASP A O 1
ATOM 625 N N . PHE A 1 86 ? 0.119 6.344 -0.968 1.00 97.44 86 PHE A N 1
ATOM 626 C CA . PHE A 1 86 ? -0.473 5.471 0.048 1.00 97.44 86 PHE A CA 1
ATOM 627 C C . PHE A 1 86 ? -1.753 6.100 0.598 1.00 97.44 86 PHE A C 1
ATOM 629 O O . PHE A 1 86 ? -1.739 7.244 1.052 1.00 97.44 86 PHE A O 1
ATOM 636 N N . ILE A 1 87 ? -2.856 5.352 0.574 1.00 97.12 87 ILE A N 1
ATOM 637 C CA . ILE A 1 87 ? -4.183 5.827 0.979 1.00 97.12 87 ILE A CA 1
ATOM 638 C C . ILE A 1 87 ? -4.743 4.904 2.060 1.00 97.12 87 ILE A C 1
ATOM 640 O O . ILE A 1 87 ? -4.761 3.684 1.901 1.00 97.12 87 ILE A O 1
ATOM 644 N N . ILE A 1 88 ? -5.220 5.501 3.154 1.00 96.94 88 ILE A N 1
ATOM 645 C CA . ILE A 1 88 ? -5.988 4.812 4.195 1.00 96.94 88 ILE A CA 1
ATOM 646 C C . ILE A 1 88 ? -7.473 4.918 3.852 1.00 96.94 88 ILE A C 1
ATOM 648 O O . ILE A 1 88 ? -8.017 6.019 3.781 1.00 96.94 88 ILE A O 1
ATOM 652 N N . GLU A 1 89 ? -8.138 3.778 3.697 1.00 97.50 89 GLU A N 1
ATOM 653 C CA . GLU A 1 89 ? -9.578 3.700 3.441 1.00 97.50 89 GLU A CA 1
ATOM 654 C C . GLU A 1 89 ? -10.275 2.915 4.549 1.00 97.50 89 GLU A C 1
ATOM 656 O O . GLU A 1 89 ? -9.842 1.823 4.917 1.00 97.50 89 GLU A O 1
ATOM 661 N N . THR A 1 90 ? -11.372 3.451 5.077 1.00 97.38 90 THR A N 1
ATOM 662 C CA . THR A 1 90 ? -12.172 2.780 6.110 1.00 97.38 90 THR A CA 1
ATOM 663 C C . THR A 1 90 ? -12.905 1.557 5.554 1.00 97.38 90 THR A C 1
ATOM 665 O O . THR A 1 90 ? -13.355 1.584 4.407 1.00 97.38 90 THR A O 1
ATOM 668 N N . LEU A 1 91 ? -13.064 0.515 6.378 1.00 95.44 91 LEU A N 1
ATOM 669 C CA . LEU A 1 91 ? -13.852 -0.688 6.056 1.00 95.44 91 LEU A CA 1
ATOM 670 C C . LEU A 1 91 ? -15.357 -0.531 6.326 1.00 95.44 91 LEU A C 1
ATOM 672 O O . LEU A 1 91 ? -15.737 0.156 7.305 1.00 95.44 91 LEU A O 1
#